Protein AF-A0A250IL85-F1 (afdb_monomer)

InterPro domains:
  IPR014710 RmlC-like jelly roll fold [G3DSA:2.60.120.10] (1-70)

Nearest PDB structures (foldseek):
  2h0v-assembly1_B  TM=9.405E-01  e=6.912E-04  Bacillus subtilis
  8hfb-assembly1_B  TM=9.339E-01  e=1.570E-03  Bacillus subtilis

Organism: NCBI:txid1294270

Foldseek 3Di:
DAQQCVLQDDDDPDPDDDPPDDRDRDPVSQVSNVVRHVDDDDPDDPDPDDDDDDDDQEEDQAQDDDDHDPPGADWDDDDPDIDHDPYDPRNDDPDPPPPPPPPPDDDPDDDDD

Secondary structure (DSSP, 8-state):
--HHHHHH------SS--TT------HHHHHHHHHHSS----SSPPP-PPP------S--SSS----PPTT-SEEEEETTEEEEES--TTTSPP-------------------

Mean predicted aligned error: 11.15 Å

Sequence (113 aa):
MGGLYKALGQSYAGRVQPPDAKPVLEKALLKKAEASADVRFEAKAPGKSTPQRVRSSEVPDQKVPYVLASGEGQRLVAGKELFALLGHQRTSIPRRRRLSASTGCSPSSMSWT

pLDDT: mean 82.28, std 19.1, range [33.5, 97.94]

Radius of gyration: 23.23 Å; Cα contacts (8 Å, |Δi|>4): 86; chains: 1; bounding box: 45×70×46 Å

Solvent-accessible surface area (backbone atoms only — not comparable to full-atom values): 7984 Å² total; per-residue (Å²): 131,71,40,38,63,64,48,69,48,75,95,71,92,68,94,63,85,62,92,84,70,76,87,80,85,50,71,69,39,54,54,53,16,39,76,49,32,102,56,83,90,72,91,70,75,80,76,95,68,80,88,71,86,64,76,42,48,73,66,63,87,45,71,64,95,83,66,66,27,93,94,38,31,52,73,46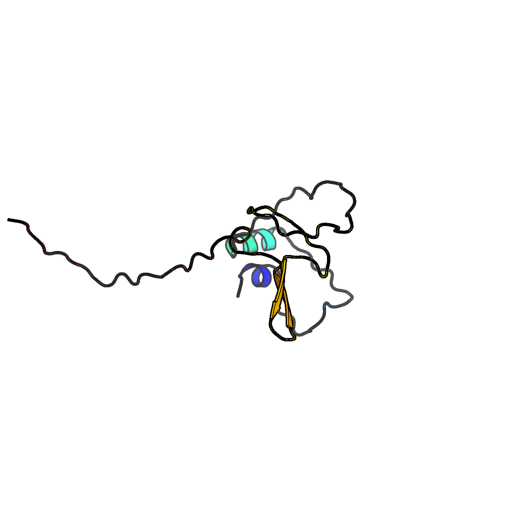,77,59,95,94,44,79,46,64,42,78,68,49,79,57,41,48,80,82,80,78,76,81,75,79,76,80,85,83,77,86,83,94,80,83,86,87,131

Structure (mmCIF, N/CA/C/O backbone):
data_AF-A0A250IL85-F1
#
_entry.id   AF-A0A250IL85-F1
#
loop_
_atom_site.group_PDB
_atom_site.id
_atom_site.type_symbol
_atom_site.label_atom_id
_atom_site.label_alt_id
_atom_site.label_comp_id
_atom_site.label_asym_id
_atom_site.label_entity_id
_atom_site.label_seq_id
_atom_site.pdbx_PDB_ins_code
_atom_site.Cartn_x
_atom_site.Cartn_y
_atom_site.Cartn_z
_atom_site.occupancy
_atom_site.B_iso_or_equiv
_atom_site.auth_seq_id
_atom_site.auth_comp_id
_atom_site.auth_asym_id
_atom_site.auth_atom_id
_atom_site.pdbx_PDB_model_num
ATOM 1 N N . MET A 1 1 ? -8.705 2.522 -15.253 1.00 47.97 1 MET A N 1
ATOM 2 C CA . MET A 1 1 ? -7.721 1.546 -14.726 1.00 47.97 1 MET A CA 1
ATOM 3 C C . MET A 1 1 ? -6.329 2.112 -14.951 1.00 47.97 1 MET A C 1
ATOM 5 O O . MET A 1 1 ? -6.030 2.449 -16.089 1.00 47.97 1 MET A O 1
ATOM 9 N N . GLY A 1 2 ? -5.557 2.324 -13.879 1.00 63.03 2 GLY A N 1
ATOM 10 C CA . GLY A 1 2 ? -4.333 3.139 -13.888 1.00 63.03 2 GLY A CA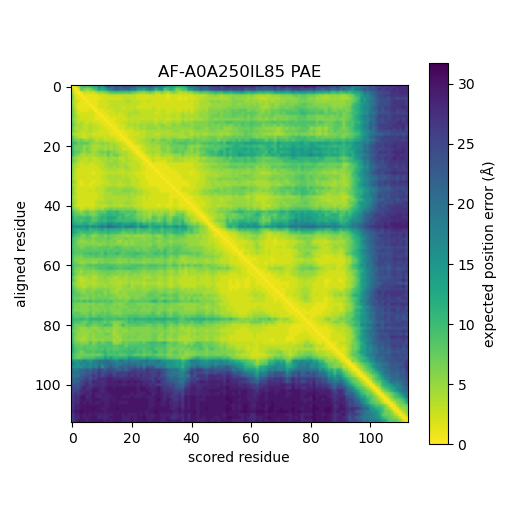 1
ATOM 11 C C . GLY A 1 2 ? -3.251 2.618 -14.838 1.00 63.03 2 GLY A C 1
ATOM 12 O O . GLY A 1 2 ? -2.977 1.419 -14.854 1.00 63.03 2 GLY A O 1
ATOM 13 N N . GLY A 1 3 ? -2.654 3.522 -15.623 1.00 87.94 3 GLY A N 1
ATOM 14 C CA . GLY A 1 3 ? -1.648 3.197 -16.643 1.00 87.94 3 GLY A CA 1
ATOM 15 C C . GLY A 1 3 ? -0.403 2.506 -16.085 1.00 87.94 3 GLY A C 1
ATOM 16 O O . GLY A 1 3 ? 0.138 1.623 -16.741 1.00 87.94 3 GLY A O 1
ATOM 17 N N . LEU A 1 4 ? -0.038 2.811 -14.834 1.00 93.00 4 LEU A N 1
ATOM 18 C CA . LEU A 1 4 ? 1.165 2.314 -14.165 1.00 93.00 4 LEU A CA 1
ATOM 19 C C . LEU A 1 4 ? 1.314 0.786 -14.226 1.00 93.00 4 LEU A C 1
ATOM 21 O O . LEU A 1 4 ? 2.265 0.278 -14.810 1.00 93.00 4 LEU A O 1
ATOM 25 N N . TYR A 1 5 ? 0.367 0.038 -13.654 1.00 91.94 5 TYR A N 1
ATOM 26 C CA . TYR A 1 5 ? 0.494 -1.420 -13.546 1.00 91.94 5 TYR A CA 1
ATOM 27 C C . TYR A 1 5 ? 0.427 -2.124 -14.904 1.00 91.94 5 TYR A C 1
ATOM 29 O O . TYR A 1 5 ? 1.067 -3.153 -15.093 1.00 91.94 5 TYR A O 1
ATOM 37 N N . LYS A 1 6 ? -0.294 -1.545 -15.872 1.00 90.94 6 LYS A N 1
ATOM 38 C CA . LYS A 1 6 ? -0.316 -2.039 -17.256 1.00 90.94 6 LYS A CA 1
ATOM 39 C C . LYS A 1 6 ? 0.990 -1.757 -17.999 1.00 90.94 6 LYS A C 1
ATOM 41 O O . LYS A 1 6 ? 1.341 -2.510 -18.895 1.00 90.94 6 LYS A O 1
ATOM 46 N N . ALA A 1 7 ? 1.672 -0.659 -17.674 1.00 91.88 7 ALA A N 1
ATOM 47 C CA . ALA A 1 7 ? 2.952 -0.305 -18.277 1.00 91.88 7 ALA A CA 1
ATOM 48 C C . ALA A 1 7 ? 4.112 -1.135 -17.706 1.00 91.88 7 ALA A C 1
ATOM 50 O O . ALA A 1 7 ? 5.040 -1.447 -18.447 1.00 91.88 7 ALA A O 1
ATOM 51 N N . LEU A 1 8 ? 4.051 -1.488 -16.416 1.00 91.81 8 LEU A N 1
ATOM 52 C CA . LEU A 1 8 ? 5.085 -2.272 -15.729 1.00 91.81 8 LEU A CA 1
ATOM 53 C C . LEU A 1 8 ? 4.910 -3.789 -15.869 1.00 91.81 8 LEU A C 1
ATOM 55 O O . LEU A 1 8 ? 5.896 -4.517 -15.809 1.00 91.81 8 LEU A O 1
ATOM 59 N N . GLY A 1 9 ? 3.671 -4.268 -15.987 1.00 89.56 9 GLY A N 1
ATOM 60 C CA . GLY A 1 9 ? 3.343 -5.690 -15.935 1.00 89.56 9 GLY A CA 1
ATOM 61 C C . GLY A 1 9 ? 2.858 -6.274 -17.258 1.00 89.56 9 GLY A C 1
ATOM 62 O O . GLY A 1 9 ? 2.542 -5.567 -18.212 1.00 89.56 9 GLY A O 1
ATOM 63 N N . GLN A 1 10 ? 2.746 -7.599 -17.274 1.00 88.44 10 GLN A N 1
ATOM 64 C CA . GLN A 1 10 ? 2.036 -8.358 -18.301 1.00 88.44 10 GLN A CA 1
ATOM 65 C C . GLN A 1 10 ? 0.697 -8.843 -17.736 1.00 88.44 10 GLN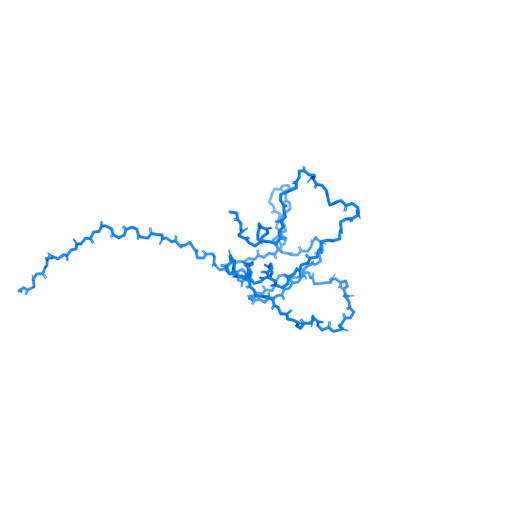 A C 1
ATOM 67 O O . GLN A 1 10 ? 0.537 -8.986 -16.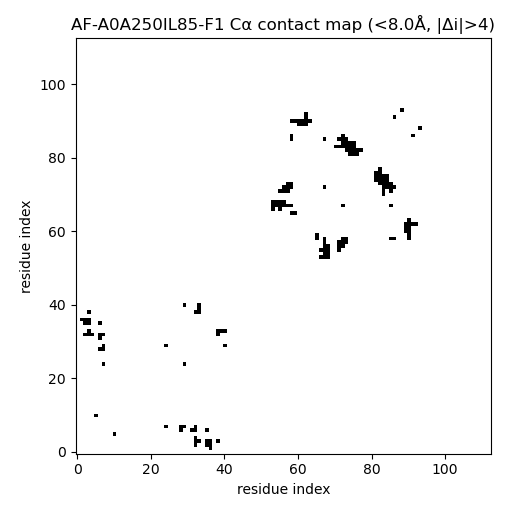522 1.00 88.44 10 GLN A O 1
ATOM 72 N N . SER A 1 11 ? -0.284 -9.088 -18.605 1.00 90.62 11 SER A N 1
ATOM 73 C CA . SER A 1 11 ? -1.541 -9.709 -18.186 1.00 90.62 11 SER A CA 1
ATOM 74 C C . SER A 1 11 ? -1.269 -11.081 -17.577 1.00 90.62 11 SER A C 1
ATOM 76 O O . SER A 1 11 ? -0.567 -11.893 -18.175 1.00 90.62 11 SER A O 1
ATOM 78 N N . TYR A 1 12 ? -1.866 -11.351 -16.423 1.00 92.06 12 TYR A N 1
ATOM 79 C CA . TYR A 1 12 ? -1.696 -12.609 -15.713 1.00 92.06 12 TYR A CA 1
ATOM 80 C C . TYR A 1 12 ? -3.060 -13.155 -15.295 1.00 92.06 12 TYR A C 1
ATOM 82 O O . TYR A 1 12 ? -3.882 -12.423 -14.748 1.00 92.06 12 TYR A O 1
ATOM 90 N N . ALA A 1 13 ? -3.309 -14.432 -15.591 1.00 94.50 13 ALA A N 1
ATOM 91 C CA . ALA A 1 13 ? -4.595 -15.084 -15.335 1.00 94.50 13 ALA A CA 1
ATOM 92 C C . ALA A 1 13 ? -4.703 -15.676 -13.919 1.00 94.50 13 ALA A C 1
ATOM 94 O O . ALA A 1 13 ? -5.801 -15.973 -13.449 1.00 94.50 13 ALA A O 1
ATOM 95 N N . GLY A 1 14 ? -3.571 -15.869 -13.237 1.00 92.12 14 GLY A N 1
ATOM 96 C CA . GLY A 1 14 ? -3.556 -16.395 -11.878 1.00 92.12 14 GLY A CA 1
ATOM 97 C C . GLY A 1 14 ? -4.072 -15.376 -10.862 1.00 92.12 14 GLY A C 1
ATOM 98 O O . GLY A 1 14 ? -3.913 -14.168 -11.019 1.00 92.12 14 GLY A O 1
ATOM 99 N N . ARG A 1 15 ? -4.674 -15.879 -9.779 1.00 93.62 15 ARG A N 1
ATOM 100 C CA . ARG A 1 15 ? -5.159 -15.047 -8.663 1.00 93.62 15 ARG A CA 1
ATOM 101 C C . ARG A 1 15 ? -4.085 -14.719 -7.628 1.00 93.62 15 ARG A C 1
ATOM 103 O O . ARG A 1 15 ? -4.238 -13.762 -6.880 1.00 93.62 15 ARG A O 1
ATOM 110 N N . VAL A 1 16 ? -3.033 -15.530 -7.570 1.00 94.00 16 VAL A N 1
ATOM 111 C CA . VAL A 1 16 ? -1.950 -15.433 -6.586 1.00 94.00 16 VAL A CA 1
ATOM 112 C C . VAL A 1 16 ? -0.617 -15.237 -7.289 1.00 94.00 16 VAL A C 1
ATOM 114 O O . VAL A 1 16 ? -0.435 -15.691 -8.422 1.00 94.00 16 VAL A O 1
ATOM 117 N N . GLN A 1 17 ? 0.311 -14.561 -6.614 1.00 91.69 17 GLN A N 1
ATOM 118 C CA . GLN A 1 17 ? 1.667 -14.387 -7.117 1.00 91.69 17 GLN A CA 1
ATOM 119 C C . GLN A 1 17 ? 2.314 -15.765 -7.356 1.00 91.69 17 GLN A C 1
ATOM 121 O O . GLN A 1 17 ? 2.252 -16.614 -6.464 1.00 91.69 17 GLN A O 1
ATOM 126 N N . PRO A 1 18 ? 2.915 -16.009 -8.536 1.00 92.44 18 PRO A N 1
ATOM 127 C CA . PRO A 1 18 ? 3.602 -17.266 -8.787 1.00 92.44 18 PRO A CA 1
ATOM 128 C C . PRO A 1 18 ? 4.836 -17.399 -7.878 1.00 92.44 18 PRO A C 1
ATOM 130 O O . PRO A 1 18 ? 5.520 -16.396 -7.653 1.00 92.44 18 PRO A O 1
ATOM 133 N N . PRO A 1 19 ? 5.148 -18.611 -7.383 1.00 91.38 19 PRO A N 1
ATOM 134 C CA . PRO A 1 19 ? 6.237 -18.825 -6.427 1.00 91.38 19 PRO A CA 1
ATOM 135 C C . PRO A 1 19 ? 7.611 -18.446 -6.999 1.00 91.38 19 PRO A C 1
ATOM 137 O O . PRO A 1 19 ? 8.435 -17.876 -6.290 1.00 91.38 19 PRO A O 1
ATOM 140 N N . ASP A 1 20 ? 7.825 -18.672 -8.297 1.00 90.50 20 ASP A N 1
ATOM 141 C CA . ASP A 1 20 ? 9.114 -18.451 -8.965 1.00 90.50 20 ASP A CA 1
ATOM 142 C C . ASP A 1 20 ? 9.200 -17.111 -9.713 1.00 90.50 20 ASP A C 1
ATOM 144 O O . ASP A 1 20 ? 10.092 -16.891 -10.537 1.00 90.50 20 ASP A O 1
ATOM 148 N N . ALA A 1 21 ? 8.266 -16.191 -9.458 1.00 86.81 21 ALA A N 1
ATOM 149 C CA . ALA A 1 21 ? 8.224 -14.906 -10.143 1.00 86.81 21 ALA A CA 1
ATOM 150 C C . ALA A 1 21 ? 9.442 -14.038 -9.786 1.00 86.81 21 ALA A C 1
ATOM 152 O O . ALA A 1 21 ? 9.569 -13.557 -8.660 1.00 86.81 21 ALA A O 1
ATOM 153 N N . LYS A 1 22 ? 10.300 -13.764 -10.773 1.00 84.31 22 LYS A N 1
ATOM 154 C CA . LYS A 1 22 ? 11.428 -12.823 -10.660 1.00 84.31 22 LYS A CA 1
ATOM 155 C C . LYS A 1 22 ? 11.293 -11.696 -11.691 1.00 84.31 22 LYS A C 1
ATOM 157 O O . LYS A 1 22 ? 12.052 -11.664 -12.658 1.00 84.31 22 LYS A O 1
ATOM 162 N N . PRO A 1 23 ? 10.297 -10.803 -11.551 1.00 82.38 23 PRO A N 1
ATOM 163 C CA . PRO A 1 23 ? 10.100 -9.725 -12.510 1.00 82.38 23 PRO A CA 1
ATOM 164 C C . PRO A 1 23 ? 11.288 -8.757 -12.475 1.00 82.38 23 PRO A C 1
ATOM 166 O O . PRO A 1 23 ? 11.647 -8.233 -11.421 1.00 82.38 23 PRO A O 1
ATOM 169 N N . VAL A 1 24 ? 11.883 -8.501 -13.639 1.00 85.44 24 VAL A N 1
ATOM 170 C CA . VAL A 1 24 ? 12.935 -7.495 -13.811 1.00 85.44 24 VAL A CA 1
ATOM 171 C C . VAL A 1 24 ? 12.292 -6.208 -14.318 1.00 85.44 24 VAL A C 1
ATOM 173 O O . VAL A 1 24 ? 11.659 -6.194 -15.371 1.00 85.44 24 VAL A O 1
ATOM 176 N N . LEU A 1 25 ? 12.444 -5.117 -13.565 1.00 88.75 25 LEU A N 1
ATOM 177 C CA . LEU A 1 25 ? 11.944 -3.798 -13.954 1.00 88.75 25 LEU A CA 1
ATOM 178 C C . LEU A 1 25 ? 13.046 -3.008 -14.657 1.00 88.75 25 LEU A C 1
ATOM 180 O O . LEU A 1 25 ? 13.842 -2.306 -14.031 1.00 88.75 25 LEU A O 1
ATOM 184 N N . GLU A 1 26 ? 13.097 -3.132 -15.979 1.00 90.88 26 GLU A N 1
ATOM 185 C CA . GLU A 1 26 ? 14.050 -2.389 -16.796 1.00 90.88 26 GLU A CA 1
ATOM 186 C C . GLU A 1 26 ? 13.777 -0.880 -16.776 1.00 90.88 26 GLU A C 1
ATOM 188 O O . GLU A 1 26 ? 12.631 -0.424 -16.750 1.00 90.88 26 GLU A O 1
ATOM 193 N N . LYS A 1 27 ? 14.841 -0.076 -16.891 1.00 91.50 27 LYS A N 1
ATOM 194 C CA . LYS A 1 27 ? 14.745 1.395 -16.914 1.00 91.50 27 LYS A CA 1
ATOM 195 C C . LYS A 1 27 ? 13.797 1.914 -18.002 1.00 91.50 27 LYS A C 1
ATOM 197 O O . LYS A 1 27 ? 13.137 2.930 -17.801 1.00 91.50 27 LYS A O 1
ATOM 202 N N . ALA A 1 28 ? 13.722 1.232 -19.146 1.00 91.69 28 ALA A N 1
ATOM 203 C CA . ALA A 1 28 ? 12.813 1.590 -20.233 1.00 91.69 28 ALA A CA 1
ATOM 204 C C . ALA A 1 28 ? 11.335 1.443 -19.826 1.00 91.69 28 ALA A C 1
ATOM 206 O O . ALA A 1 28 ? 10.526 2.324 -20.125 1.00 91.69 28 ALA A O 1
ATOM 207 N N . LEU A 1 29 ? 10.991 0.381 -19.088 1.00 91.88 29 LEU A N 1
ATOM 208 C CA . LEU A 1 29 ? 9.642 0.169 -18.557 1.00 91.88 29 LEU A CA 1
ATOM 209 C C . LEU A 1 29 ? 9.287 1.215 -17.500 1.00 91.88 29 LEU A C 1
ATOM 211 O O . LEU A 1 29 ? 8.183 1.755 -17.532 1.00 91.88 29 LEU A O 1
ATOM 215 N N . LEU A 1 30 ? 10.234 1.556 -16.620 1.00 93.44 30 LEU A N 1
ATOM 216 C CA . LEU A 1 30 ? 10.047 2.617 -15.626 1.00 93.44 30 LEU A CA 1
ATOM 217 C C . LEU A 1 30 ? 9.744 3.966 -16.301 1.00 93.44 30 LEU A C 1
ATOM 219 O O . LEU A 1 30 ? 8.754 4.606 -15.958 1.00 93.44 30 LEU A O 1
ATOM 223 N N . LYS A 1 31 ? 10.503 4.352 -17.338 1.00 93.06 31 LYS A N 1
ATOM 224 C CA . LYS A 1 31 ? 10.236 5.580 -18.117 1.00 93.06 31 LYS A CA 1
ATOM 225 C C . LYS A 1 31 ? 8.867 5.566 -18.800 1.00 93.06 31 LYS A C 1
ATOM 227 O O . LYS A 1 31 ? 8.149 6.562 -18.786 1.00 93.06 31 LYS A O 1
ATOM 232 N N . LYS A 1 32 ? 8.485 4.433 -19.399 1.00 91.75 32 LYS A N 1
ATOM 233 C CA . LYS A 1 32 ? 7.158 4.268 -20.012 1.00 91.75 32 LYS A CA 1
ATOM 234 C C . LYS A 1 32 ? 6.044 4.417 -18.972 1.00 91.75 32 LYS A C 1
ATOM 236 O O . LYS A 1 32 ? 5.008 5.014 -19.260 1.00 91.75 32 LYS A O 1
ATOM 241 N N . ALA A 1 33 ? 6.258 3.889 -17.771 1.00 93.56 33 ALA A N 1
ATOM 242 C CA . ALA A 1 33 ? 5.316 3.989 -16.672 1.00 93.56 33 ALA A CA 1
ATOM 243 C C . ALA A 1 33 ? 5.136 5.433 -16.178 1.00 93.56 33 ALA A C 1
ATOM 245 O O . ALA A 1 33 ? 3.987 5.854 -16.034 1.00 93.56 33 ALA A O 1
ATOM 246 N N . GLU A 1 34 ? 6.221 6.200 -16.018 1.00 94.75 34 GLU A N 1
ATOM 247 C CA . GLU A 1 34 ? 6.172 7.639 -15.684 1.00 94.75 34 GLU A CA 1
ATOM 248 C C . GLU A 1 34 ? 5.396 8.453 -16.724 1.00 94.75 34 GLU A C 1
ATOM 250 O O . GLU A 1 34 ? 4.626 9.339 -16.374 1.00 94.75 34 GLU A O 1
ATOM 255 N N . ALA A 1 35 ? 5.525 8.124 -18.013 1.00 92.50 35 ALA A N 1
ATOM 256 C CA . ALA A 1 35 ? 4.750 8.790 -19.063 1.00 92.50 35 ALA A CA 1
ATOM 257 C C . ALA A 1 35 ? 3.243 8.456 -19.010 1.00 92.50 35 ALA A C 1
ATOM 259 O O . ALA A 1 35 ? 2.419 9.188 -19.555 1.00 92.50 35 ALA A O 1
ATOM 260 N N . SER A 1 36 ? 2.873 7.338 -18.378 1.00 92.38 36 SER A N 1
ATOM 261 C CA . SER A 1 36 ? 1.501 6.810 -18.362 1.00 92.38 36 SER A CA 1
ATOM 262 C C . SER A 1 36 ? 0.725 7.087 -17.068 1.00 92.38 36 SER A C 1
ATOM 264 O O . SER A 1 36 ? -0.481 6.820 -17.005 1.00 92.38 36 SER A O 1
ATOM 266 N N . ALA A 1 37 ? 1.400 7.561 -16.019 1.00 93.00 37 ALA A N 1
ATOM 267 C CA . ALA A 1 37 ? 0.830 7.742 -14.690 1.00 93.00 37 ALA A CA 1
ATOM 268 C C . ALA A 1 37 ? 1.548 8.853 -13.916 1.00 93.00 37 ALA A C 1
ATOM 270 O O . ALA A 1 37 ? 2.710 9.141 -14.163 1.00 93.00 37 ALA A O 1
ATOM 271 N N . ASP A 1 38 ? 0.865 9.436 -12.932 1.00 93.19 38 ASP A N 1
ATOM 272 C CA . ASP A 1 38 ? 1.447 10.430 -12.024 1.00 93.19 38 ASP A CA 1
ATOM 273 C C . ASP A 1 38 ? 2.340 9.740 -10.976 1.00 93.19 38 ASP A C 1
ATOM 275 O O . ASP A 1 38 ? 1.940 9.499 -9.836 1.00 93.19 38 ASP A O 1
ATOM 279 N N . VAL A 1 39 ? 3.521 9.307 -11.416 1.00 93.00 39 VAL A N 1
ATOM 280 C CA . VAL A 1 39 ? 4.542 8.627 -10.614 1.00 93.00 39 VAL A CA 1
ATOM 281 C C . VAL A 1 39 ? 5.923 9.123 -11.028 1.00 93.00 39 VAL A C 1
ATOM 283 O O . VAL A 1 39 ? 6.138 9.512 -12.174 1.00 93.00 39 VAL A O 1
ATOM 286 N N . ARG A 1 40 ? 6.868 9.092 -10.090 1.00 93.00 40 ARG A N 1
ATOM 287 C CA . ARG A 1 40 ? 8.291 9.324 -10.343 1.00 93.00 40 ARG A CA 1
ATOM 288 C C . ARG A 1 40 ? 9.094 8.232 -9.657 1.00 93.00 40 ARG A C 1
ATOM 290 O O . ARG A 1 40 ? 8.816 7.917 -8.498 1.00 93.00 40 ARG A O 1
ATOM 297 N N . PHE A 1 41 ? 10.071 7.666 -10.351 1.00 92.12 41 PHE A N 1
ATOM 298 C CA . PHE A 1 41 ? 10.977 6.681 -9.773 1.00 92.12 41 PHE A CA 1
ATOM 299 C C . PHE A 1 41 ? 12.264 7.360 -9.316 1.00 92.12 41 PHE A C 1
ATOM 301 O O . PHE A 1 41 ? 13.009 7.935 -10.107 1.00 92.12 41 PHE A O 1
ATOM 308 N N . GLU A 1 42 ? 12.549 7.266 -8.022 1.00 91.00 42 GLU A N 1
ATOM 309 C CA . GLU A 1 42 ? 13.797 7.762 -7.455 1.00 91.00 42 GLU A CA 1
ATOM 310 C C . GLU A 1 42 ? 14.843 6.645 -7.413 1.00 91.00 42 GLU A C 1
ATOM 312 O O . GLU A 1 42 ? 14.574 5.531 -6.970 1.00 91.00 42 GLU A O 1
ATOM 317 N N . ALA A 1 43 ? 16.070 6.947 -7.847 1.00 86.25 43 ALA A N 1
ATOM 318 C CA . ALA A 1 43 ? 17.197 6.017 -7.724 1.00 86.25 43 ALA A CA 1
ATOM 319 C C . ALA A 1 43 ? 17.714 5.907 -6.277 1.00 86.25 43 ALA A C 1
ATOM 321 O O . ALA A 1 43 ? 18.455 4.985 -5.938 1.00 86.25 43 ALA A O 1
ATOM 322 N N . LYS A 1 44 ? 17.349 6.871 -5.424 1.00 88.81 44 LYS A N 1
ATOM 323 C CA . LYS A 1 44 ? 17.746 6.912 -4.023 1.00 88.81 44 LYS A CA 1
ATOM 324 C C . LYS A 1 44 ? 16.902 5.915 -3.235 1.00 88.81 44 LYS A C 1
ATOM 326 O O . LYS A 1 44 ? 15.687 6.055 -3.142 1.00 88.81 44 LYS A O 1
ATOM 331 N N . ALA A 1 45 ? 17.558 4.932 -2.628 1.00 81.88 45 ALA A N 1
ATOM 332 C CA . ALA A 1 45 ? 16.893 4.037 -1.694 1.00 81.88 45 ALA A CA 1
ATOM 333 C C . ALA A 1 45 ? 16.354 4.821 -0.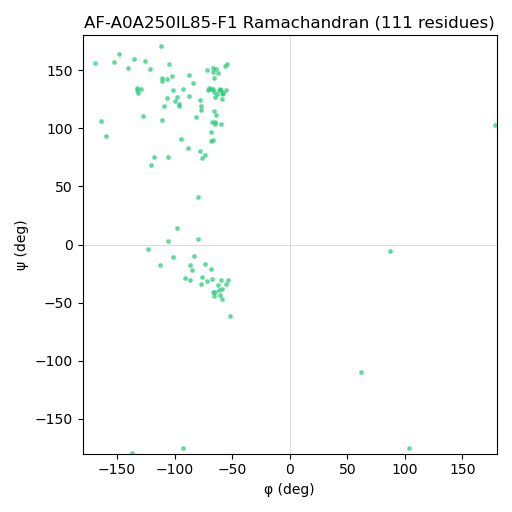477 1.00 81.88 45 ALA A C 1
ATOM 335 O O . ALA A 1 45 ? 16.982 5.802 -0.054 1.00 81.88 45 ALA A O 1
ATOM 336 N N . PRO A 1 46 ? 15.229 4.389 0.122 1.00 81.56 46 PRO A N 1
ATOM 337 C CA . PRO A 1 46 ? 14.797 4.922 1.409 1.00 81.56 46 PRO A CA 1
ATOM 338 C C . PRO A 1 46 ? 15.907 4.748 2.462 1.00 81.56 46 PRO A C 1
ATOM 340 O O . PRO A 1 46 ? 16.769 3.875 2.345 1.00 81.56 46 PRO A O 1
ATOM 343 N N . GLY A 1 47 ? 15.919 5.620 3.475 1.00 82.06 47 GLY A N 1
ATOM 344 C CA . GLY A 1 47 ? 16.961 5.643 4.508 1.00 82.06 47 GLY A CA 1
ATOM 345 C C . GLY A 1 47 ? 17.156 4.295 5.222 1.00 82.06 47 GLY A C 1
ATOM 346 O O . GLY A 1 47 ? 16.247 3.473 5.295 1.00 82.06 47 GLY A O 1
ATOM 347 N N . LYS A 1 48 ? 18.353 4.074 5.781 1.00 80.62 48 LYS A N 1
ATOM 348 C CA . LYS A 1 48 ? 18.777 2.804 6.409 1.00 80.62 48 LYS A CA 1
ATOM 349 C C . LYS A 1 48 ? 18.245 2.601 7.840 1.00 80.62 48 LYS A C 1
ATOM 351 O O . LYS A 1 48 ? 18.992 2.167 8.712 1.00 80.62 48 LYS A O 1
ATOM 356 N N . SER A 1 49 ? 16.993 2.945 8.126 1.00 86.00 49 SER A N 1
ATOM 357 C CA . SER A 1 49 ? 16.414 2.653 9.443 1.00 86.00 49 SER A CA 1
ATOM 358 C C . SER A 1 49 ? 15.869 1.229 9.484 1.00 86.00 49 SER A C 1
ATOM 360 O O . SER A 1 49 ? 15.206 0.793 8.543 1.00 86.00 49 SER A O 1
ATOM 362 N N . THR A 1 50 ? 16.081 0.525 10.593 1.00 90.62 50 THR A N 1
ATOM 363 C CA . THR A 1 50 ? 15.431 -0.765 10.839 1.00 90.62 50 THR A CA 1
ATOM 364 C C . THR A 1 50 ? 13.907 -0.589 10.816 1.00 90.62 50 THR A C 1
ATOM 366 O O . THR A 1 50 ? 13.409 0.299 11.514 1.00 90.62 50 THR A O 1
ATOM 369 N N . PRO A 1 51 ? 13.150 -1.401 10.050 1.00 90.75 51 PRO A N 1
ATOM 370 C CA . PRO A 1 51 ? 11.692 -1.357 10.074 1.00 90.75 51 PRO A CA 1
ATOM 371 C C . PRO A 1 51 ? 11.161 -1.544 11.496 1.00 90.75 51 PRO A C 1
ATOM 373 O O . PRO A 1 51 ? 11.586 -2.451 12.212 1.00 90.75 51 PRO A O 1
ATOM 376 N N . GLN A 1 52 ? 10.227 -0.690 11.910 1.00 91.81 52 GLN A N 1
ATOM 377 C CA . GLN A 1 52 ? 9.635 -0.745 13.244 1.00 91.81 52 GLN A CA 1
ATOM 378 C C . GLN A 1 52 ? 8.179 -1.189 13.176 1.00 91.81 52 GLN A C 1
ATOM 380 O O . GLN A 1 52 ? 7.430 -0.800 12.278 1.00 91.81 52 GLN A O 1
ATOM 385 N N . ARG A 1 53 ? 7.759 -1.982 14.168 1.00 94.19 53 ARG A N 1
ATOM 386 C CA . ARG A 1 53 ? 6.343 -2.295 14.360 1.00 94.19 53 ARG A CA 1
ATOM 387 C C . ARG A 1 53 ? 5.592 -1.007 14.683 1.00 94.19 53 ARG A C 1
ATOM 389 O O . ARG A 1 53 ? 5.965 -0.279 15.600 1.00 94.19 53 ARG A O 1
ATOM 396 N N . VAL A 1 54 ? 4.509 -0.772 13.957 1.00 94.50 54 VAL A N 1
ATOM 397 C CA . VAL A 1 54 ? 3.655 0.400 14.135 1.00 94.50 54 VAL A CA 1
ATOM 398 C C . VAL A 1 54 ? 2.974 0.346 15.502 1.00 94.50 54 VAL A C 1
ATOM 400 O O . VAL A 1 54 ? 2.414 -0.683 15.880 1.00 94.50 54 VAL A O 1
ATOM 403 N N . ARG A 1 55 ? 3.036 1.461 16.235 1.00 93.44 55 ARG A N 1
ATOM 404 C CA . ARG A 1 55 ? 2.386 1.650 17.545 1.00 93.44 55 ARG A CA 1
ATOM 405 C C . ARG A 1 55 ? 1.434 2.846 17.589 1.00 93.44 55 ARG A C 1
ATOM 407 O O . ARG A 1 55 ? 0.820 3.082 18.616 1.00 93.44 55 ARG A O 1
ATOM 414 N N . SER A 1 56 ? 1.347 3.619 16.507 1.00 91.81 56 SER A N 1
ATOM 415 C CA . SER A 1 56 ? 0.455 4.775 16.439 1.00 91.81 56 SER A CA 1
ATOM 416 C C . SER A 1 56 ? -1.003 4.316 16.437 1.00 91.81 56 SER A C 1
ATOM 418 O O . SER A 1 56 ? -1.361 3.387 15.706 1.00 91.81 56 SER A O 1
ATOM 420 N N . SER A 1 57 ? -1.816 4.969 17.265 1.00 93.44 57 SER A N 1
ATOM 421 C CA . SER A 1 57 ? -3.235 4.669 17.464 1.00 93.44 57 SER A CA 1
ATOM 422 C C . SER A 1 57 ? -4.177 5.766 16.962 1.00 93.44 57 SER A C 1
ATOM 424 O O . SER A 1 57 ? -5.366 5.524 16.759 1.00 93.44 57 SER A O 1
ATOM 426 N N . GLU A 1 58 ? -3.660 6.973 16.745 1.00 92.88 58 GLU A N 1
ATOM 427 C CA . GLU A 1 58 ? -4.465 8.164 16.485 1.00 92.88 58 GLU A CA 1
ATOM 428 C C . GLU A 1 58 ? -4.306 8.659 15.053 1.00 92.88 58 GLU A C 1
ATOM 430 O O . GLU A 1 58 ? -3.209 8.674 14.488 1.00 92.88 58 GLU A O 1
ATOM 435 N N . VAL A 1 59 ? -5.423 9.097 14.472 1.00 93.06 59 VAL A N 1
ATOM 436 C CA . VAL A 1 59 ? -5.422 9.776 13.178 1.00 93.06 59 VAL A CA 1
ATOM 437 C C . VAL A 1 59 ? -4.980 11.227 13.404 1.00 93.06 59 VAL A C 1
ATOM 439 O O . VAL A 1 59 ? -5.608 11.915 14.206 1.00 93.06 59 VAL A O 1
ATOM 442 N N . PRO A 1 60 ? -3.933 11.718 12.719 1.00 92.44 60 PRO A N 1
ATOM 443 C CA . PRO A 1 60 ? -3.501 13.105 12.862 1.00 92.44 60 PRO A CA 1
ATOM 444 C C . PRO A 1 60 ? -4.565 14.103 12.389 1.00 92.44 60 PRO A C 1
ATOM 446 O O . PRO A 1 60 ? -5.271 13.855 11.418 1.00 92.44 60 PRO A O 1
ATOM 449 N N . ASP A 1 61 ? -4.592 15.303 12.966 1.00 90.25 61 ASP A N 1
ATOM 450 C CA . ASP A 1 61 ? -5.495 16.386 12.532 1.00 90.25 61 ASP A CA 1
ATOM 451 C C . ASP A 1 61 ? -5.024 17.149 11.281 1.00 90.25 61 ASP A C 1
ATOM 453 O O . ASP A 1 61 ? -5.645 18.122 10.847 1.00 90.25 61 ASP A O 1
ATOM 457 N N . GLN A 1 62 ? -3.925 16.702 10.678 1.00 90.31 62 GLN A N 1
ATOM 458 C CA . GLN A 1 62 ? -3.264 17.358 9.558 1.00 90.31 62 GLN A CA 1
ATOM 459 C C . GLN A 1 62 ? -2.882 16.363 8.464 1.00 90.31 62 GLN A C 1
ATOM 461 O O . GLN A 1 62 ? -2.729 15.161 8.688 1.00 90.31 62 GLN A O 1
ATOM 466 N N . LYS A 1 63 ? -2.678 16.884 7.255 1.00 91.62 63 LYS A N 1
ATOM 467 C CA . LYS A 1 63 ? -2.291 16.102 6.082 1.00 91.62 63 LYS A CA 1
ATOM 468 C C . LYS A 1 63 ? -0.802 15.754 6.123 1.00 91.62 63 LYS A C 1
ATOM 470 O O . LYS A 1 63 ? 0.021 16.396 5.471 1.00 91.62 63 LYS A O 1
ATOM 475 N N . VAL A 1 64 ? -0.475 14.719 6.886 1.00 92.88 64 VAL A N 1
ATOM 476 C CA . VAL A 1 64 ? 0.875 14.153 6.996 1.00 92.88 64 VAL A CA 1
ATOM 477 C C . VAL A 1 64 ? 0.864 12.655 6.696 1.00 92.88 64 VAL A C 1
ATOM 479 O O . VAL A 1 64 ? -0.185 12.026 6.808 1.00 92.88 64 VAL A O 1
ATOM 482 N N . PRO A 1 65 ? 2.000 12.057 6.303 1.00 92.12 65 PRO A N 1
ATOM 483 C CA . PRO A 1 65 ? 2.128 10.607 6.221 1.00 92.12 65 PRO A CA 1
ATOM 484 C C . PRO A 1 65 ? 2.058 9.985 7.621 1.00 92.12 65 PRO A C 1
ATOM 486 O O . PRO A 1 65 ? 2.736 10.445 8.537 1.00 92.12 65 PRO A O 1
ATOM 489 N N . TYR A 1 66 ? 1.274 8.923 7.783 1.00 93.88 66 TYR A N 1
ATOM 490 C CA . TYR A 1 66 ? 1.196 8.145 9.020 1.00 93.88 66 TYR A CA 1
ATOM 491 C C . TYR A 1 66 ? 0.893 6.676 8.712 1.00 93.88 66 TYR A C 1
ATOM 493 O O . TYR A 1 66 ? 0.460 6.332 7.611 1.00 93.88 66 TYR A O 1
ATOM 501 N N . VAL A 1 67 ? 1.123 5.809 9.697 1.00 95.06 67 VAL A N 1
ATOM 502 C CA . VAL A 1 67 ? 0.733 4.395 9.665 1.00 95.06 67 VAL A CA 1
ATOM 503 C C . VAL A 1 67 ? 0.058 4.083 10.992 1.00 95.06 67 VAL A C 1
ATOM 505 O O . VAL A 1 67 ? 0.594 4.453 12.032 1.00 95.06 67 VAL A O 1
ATOM 508 N N . LEU A 1 68 ? -1.091 3.411 10.962 1.00 95.44 68 LEU A N 1
ATOM 509 C CA . LEU A 1 68 ? -1.843 3.023 12.158 1.00 95.44 68 LEU A CA 1
ATOM 510 C C . LEU A 1 68 ? -1.637 1.545 12.472 1.00 95.44 68 LEU A C 1
ATOM 512 O O . LEU A 1 68 ? -1.513 0.717 11.565 1.00 95.44 68 LEU A O 1
ATOM 516 N N . ALA A 1 69 ? -1.612 1.210 13.759 1.00 96.00 69 ALA A N 1
ATOM 517 C CA . ALA A 1 69 ? -1.686 -0.177 14.182 1.00 96.00 69 ALA A CA 1
ATOM 518 C C . ALA A 1 69 ? -3.067 -0.770 13.838 1.00 96.00 69 ALA A C 1
ATOM 520 O O . ALA A 1 69 ? -4.074 -0.068 13.749 1.00 96.00 69 ALA A O 1
ATOM 521 N N . SER A 1 70 ? -3.116 -2.085 13.621 1.00 93.81 70 SER A N 1
ATOM 522 C CA . SER A 1 70 ? -4.369 -2.775 13.304 1.00 93.81 70 SER A CA 1
ATOM 523 C C . SER A 1 70 ? -5.374 -2.634 14.447 1.00 93.81 70 SER A C 1
ATOM 525 O O . SER A 1 70 ? -5.032 -2.897 15.596 1.00 93.81 70 SER A O 1
ATOM 527 N N . GLY A 1 71 ? -6.618 -2.283 14.116 1.00 92.31 71 GLY A N 1
ATOM 528 C CA . GLY 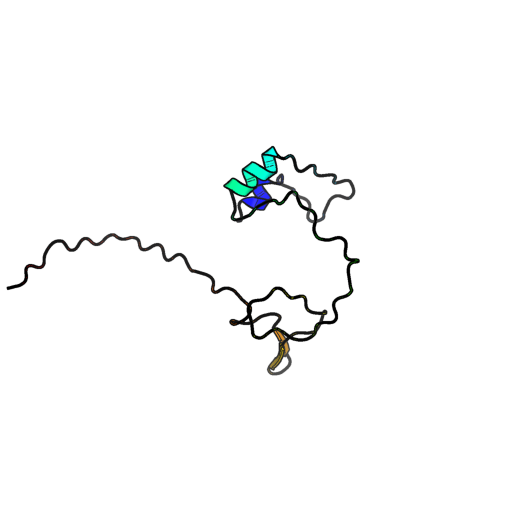A 1 71 ? -7.696 -2.062 15.087 1.00 92.31 71 GLY A CA 1
ATOM 529 C C . GLY A 1 71 ? -7.766 -0.640 15.656 1.00 92.31 71 GLY A C 1
ATOM 530 O O . GLY A 1 71 ? -8.717 -0.329 16.369 1.00 92.31 71 GLY A O 1
ATOM 531 N N . GLU A 1 72 ? -6.804 0.220 15.319 1.00 94.81 72 GLU A N 1
ATOM 532 C CA . GLU A 1 72 ? -6.779 1.619 15.743 1.00 94.81 72 GLU A CA 1
ATOM 533 C C . GLU A 1 72 ? -7.432 2.569 14.723 1.00 94.81 72 GLU A C 1
ATOM 535 O O . GLU A 1 72 ? -8.007 2.144 13.717 1.00 94.81 72 GLU A O 1
ATOM 540 N N . GLY A 1 73 ? -7.356 3.873 14.995 1.00 94.19 73 GLY A N 1
ATOM 541 C CA . GLY A 1 73 ? -8.072 4.922 14.277 1.00 94.19 73 GLY A CA 1
ATOM 542 C C . GLY A 1 73 ? -9.266 5.443 15.073 1.00 94.19 73 GLY A C 1
ATOM 543 O O . GLY A 1 73 ? -9.495 5.067 16.226 1.00 94.19 73 GLY A O 1
ATOM 544 N N . GLN A 1 74 ? -10.049 6.331 14.462 1.00 94.44 74 GLN A N 1
ATOM 545 C CA . GLN A 1 74 ? -11.221 6.890 15.129 1.00 94.44 74 GLN A CA 1
ATOM 546 C C . GLN A 1 74 ? -12.357 5.860 15.124 1.00 94.44 74 GLN A C 1
ATOM 548 O O . GLN A 1 74 ? -12.856 5.466 14.069 1.00 94.44 74 GLN A O 1
ATOM 553 N N . ARG A 1 75 ? -12.749 5.417 16.320 1.00 94.88 75 ARG A N 1
ATOM 554 C CA . ARG A 1 75 ? -13.728 4.348 16.531 1.00 94.88 75 ARG A CA 1
ATOM 555 C C . ARG A 1 75 ? -15.112 4.922 16.807 1.00 94.88 75 ARG A C 1
ATOM 557 O O . ARG A 1 75 ? -15.275 5.752 17.697 1.00 94.88 75 ARG A O 1
ATOM 564 N N . LEU A 1 76 ? -16.101 4.468 16.046 1.00 95.75 76 LEU A N 1
ATOM 565 C CA . LEU A 1 76 ? -17.496 4.887 16.161 1.00 95.75 76 LEU A CA 1
ATOM 566 C C . LEU A 1 76 ? -18.379 3.647 16.254 1.00 95.75 76 LEU A C 1
ATOM 568 O O . LEU A 1 76 ? -18.213 2.713 15.473 1.00 95.75 76 LEU A O 1
ATOM 572 N N . VAL A 1 77 ? -19.324 3.646 17.189 1.00 97.44 77 VAL A N 1
ATOM 573 C CA . VAL A 1 77 ? -20.321 2.579 17.314 1.00 97.44 77 VAL A CA 1
ATOM 574 C C . VAL A 1 77 ? -21.659 3.109 16.823 1.00 97.44 77 VAL A C 1
ATOM 576 O O . VAL A 1 77 ? -22.126 4.140 17.306 1.00 97.44 77 VAL A O 1
ATOM 579 N N . ALA A 1 78 ? -22.280 2.403 15.879 1.00 96.69 78 ALA A N 1
ATOM 580 C CA . ALA A 1 78 ? -23.642 2.688 15.440 1.00 96.69 78 ALA A CA 1
ATOM 581 C C . ALA A 1 78 ? -24.475 1.406 15.528 1.00 96.69 78 ALA A C 1
ATOM 583 O O . ALA A 1 78 ? -24.256 0.441 14.796 1.00 96.69 78 ALA A O 1
ATOM 584 N N . GLY A 1 79 ? -25.421 1.375 16.468 1.00 96.88 79 GLY A N 1
ATOM 585 C CA . GLY A 1 79 ? -26.205 0.175 16.750 1.00 96.88 79 GLY A CA 1
ATOM 586 C C . GLY A 1 79 ? -25.318 -0.981 17.221 1.00 96.88 79 GLY A C 1
ATOM 587 O O . GLY A 1 79 ? -24.804 -0.950 18.334 1.00 96.88 79 GLY A O 1
ATOM 58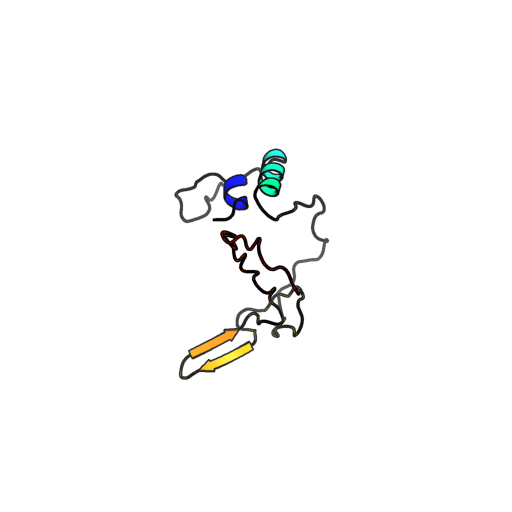8 N N . LYS A 1 80 ? -25.162 -2.005 16.373 1.00 96.75 80 LYS A N 1
ATOM 589 C CA . LYS A 1 80 ? -24.357 -3.214 16.645 1.00 96.75 80 LYS A CA 1
ATOM 590 C C . LYS A 1 80 ? -23.026 -3.238 15.887 1.00 96.75 80 LYS A C 1
ATOM 592 O O . LYS A 1 80 ? -22.303 -4.227 15.965 1.00 96.75 80 LYS A O 1
ATOM 597 N N . GLU A 1 81 ? -22.721 -2.183 15.140 1.00 97.94 81 GLU A N 1
ATOM 598 C CA . GLU A 1 81 ? -21.549 -2.120 14.272 1.00 97.94 81 GLU A CA 1
ATOM 599 C C . GLU A 1 81 ? -20.473 -1.205 14.856 1.00 97.94 81 GLU A C 1
ATOM 601 O O . GLU A 1 81 ? -20.770 -0.154 15.430 1.00 97.94 81 GLU A O 1
ATOM 606 N N . LEU A 1 82 ? -19.214 -1.614 14.680 1.00 96.56 82 LEU A N 1
ATOM 607 C CA . LEU A 1 82 ? -18.028 -0.836 15.017 1.00 96.56 82 LEU A CA 1
ATOM 608 C C . LEU A 1 82 ? -17.339 -0.389 13.725 1.00 96.56 82 LEU A C 1
ATOM 610 O O . LEU A 1 82 ? -16.861 -1.214 12.947 1.00 96.56 82 LEU A O 1
ATOM 614 N N . PHE A 1 83 ? -17.234 0.921 13.537 1.00 95.69 83 PHE A N 1
ATOM 615 C CA . PHE A 1 83 ? -16.511 1.543 12.437 1.00 95.69 83 PHE A CA 1
ATOM 616 C C . PHE A 1 83 ? -15.155 2.040 12.925 1.00 95.69 83 PHE A C 1
ATOM 618 O O . PHE A 1 83 ? -15.073 2.730 13.941 1.00 95.69 83 PHE A O 1
ATOM 625 N N . ALA A 1 84 ? -14.100 1.736 12.171 1.00 94.75 84 ALA A N 1
ATOM 626 C CA . ALA A 1 84 ? -12.773 2.309 12.363 1.00 94.75 84 ALA A CA 1
ATOM 627 C C . ALA A 1 84 ? -12.450 3.233 11.182 1.00 94.75 84 ALA A C 1
ATOM 629 O O . ALA A 1 84 ? -12.200 2.780 10.062 1.00 94.75 84 ALA A O 1
ATOM 630 N N . LEU A 1 85 ? -12.473 4.543 11.421 1.00 93.50 85 LEU A N 1
ATOM 631 C CA . LEU A 1 85 ? -12.053 5.539 10.442 1.00 93.50 85 LEU A CA 1
ATOM 632 C C . LEU A 1 85 ? -10.527 5.656 10.476 1.00 93.50 85 LEU A C 1
ATOM 634 O O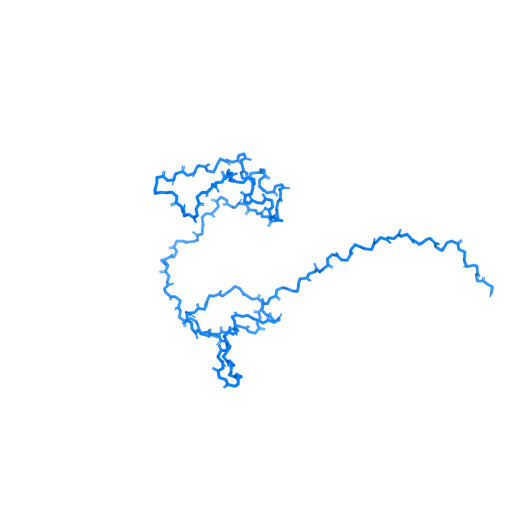 . LEU A 1 85 ? -9.943 6.181 11.423 1.00 93.50 85 LEU A O 1
ATOM 638 N N . LEU A 1 86 ? -9.884 5.178 9.410 1.00 94.00 86 LEU A N 1
ATOM 639 C CA . LEU A 1 86 ? -8.425 5.222 9.250 1.00 94.00 86 LEU A CA 1
ATOM 640 C C . LEU A 1 86 ? -7.921 6.570 8.709 1.00 94.00 86 LEU A C 1
ATOM 642 O O . LEU A 1 86 ? -6.719 6.817 8.681 1.00 94.00 86 LEU A O 1
ATOM 646 N N . GLY A 1 87 ? -8.828 7.438 8.259 1.00 92.50 87 GLY A N 1
ATOM 647 C CA . GLY A 1 87 ? -8.547 8.779 7.757 1.00 92.50 87 GLY A CA 1
ATOM 648 C C . GLY A 1 87 ? -9.836 9.583 7.589 1.00 92.50 87 GLY A C 1
ATOM 649 O O . GLY A 1 87 ? -10.914 9.012 7.425 1.00 92.50 87 GLY A O 1
ATOM 650 N N . HIS A 1 88 ? -9.726 10.908 7.627 1.00 89.12 88 HIS A N 1
ATOM 651 C CA . HIS A 1 88 ? -10.850 11.834 7.471 1.00 89.12 88 HIS A CA 1
ATOM 652 C C . HIS A 1 88 ? -10.466 13.005 6.560 1.00 89.12 88 HIS A C 1
ATOM 654 O O . HIS A 1 88 ? -9.353 13.089 6.043 1.00 89.12 88 HIS A O 1
ATOM 660 N N . GLN A 1 89 ? -11.399 13.934 6.343 1.00 86.94 89 GLN A N 1
ATOM 661 C CA . GLN A 1 89 ? -11.238 15.043 5.396 1.00 86.94 89 GLN A CA 1
ATOM 662 C C . GLN A 1 89 ? -9.969 15.882 5.626 1.00 86.94 89 GLN A C 1
ATOM 664 O O . GLN A 1 89 ? -9.410 16.391 4.661 1.00 86.94 89 GLN A O 1
ATOM 669 N N . ARG A 1 90 ? -9.492 15.996 6.875 1.00 86.44 90 ARG A N 1
ATOM 670 C CA . ARG A 1 90 ? -8.272 16.751 7.211 1.00 86.44 90 ARG A CA 1
ATOM 671 C C . ARG A 1 90 ? -6.986 16.000 6.848 1.00 86.44 90 ARG A C 1
ATOM 673 O O . ARG A 1 90 ? -5.985 16.644 6.549 1.00 86.44 90 ARG A O 1
ATOM 680 N N . THR A 1 91 ? -7.009 14.663 6.831 1.00 88.69 91 THR A N 1
ATOM 681 C CA . THR A 1 91 ? -5.845 13.846 6.445 1.00 88.69 91 THR A CA 1
ATOM 682 C C . THR A 1 91 ? -5.806 13.527 4.955 1.00 88.69 91 THR A C 1
ATOM 684 O O . THR A 1 91 ? -4.729 13.370 4.381 1.00 88.69 91 THR A O 1
ATOM 687 N N . SER A 1 92 ? -6.965 13.451 4.298 1.00 82.25 92 SER A N 1
ATOM 688 C CA . SER A 1 92 ? -7.063 13.117 2.875 1.00 82.25 92 SER A CA 1
ATOM 689 C C . SER A 1 92 ? -6.955 14.345 1.964 1.00 82.25 92 SER A C 1
ATOM 691 O O . SER A 1 92 ? -7.460 15.420 2.274 1.00 82.25 92 SER A O 1
ATOM 693 N N . ILE A 1 93 ? -6.350 14.187 0.783 1.00 70.88 93 ILE A N 1
ATOM 694 C CA . ILE A 1 93 ? -6.427 15.214 -0.268 1.00 70.88 93 ILE A CA 1
ATOM 695 C C . ILE A 1 93 ? -7.853 15.225 -0.836 1.00 70.88 93 ILE A C 1
ATOM 697 O O . ILE A 1 93 ? -8.345 14.152 -1.198 1.00 70.88 93 ILE A O 1
ATOM 701 N N . PRO A 1 94 ? -8.509 16.390 -1.004 1.00 63.28 94 PRO A N 1
ATOM 702 C CA . PRO A 1 94 ? -9.779 16.448 -1.713 1.00 63.28 94 PRO A CA 1
ATOM 703 C C . PRO A 1 94 ? -9.602 15.920 -3.140 1.00 63.28 94 PRO A C 1
ATOM 705 O O . PRO A 1 94 ? -8.753 16.386 -3.905 1.00 63.28 94 PRO A O 1
ATOM 708 N N . ARG A 1 95 ? -10.416 14.931 -3.522 1.00 56.25 95 ARG A N 1
ATOM 709 C CA . ARG A 1 95 ? -10.444 14.433 -4.899 1.00 56.25 95 ARG A CA 1
ATOM 710 C C . ARG A 1 95 ? -11.009 15.524 -5.804 1.00 56.25 95 ARG A C 1
ATOM 712 O O . ARG A 1 95 ? -12.219 15.735 -5.831 1.00 56.25 95 ARG A O 1
ATOM 719 N N . ARG A 1 96 ? -10.150 16.190 -6.585 1.00 51.62 96 ARG A N 1
ATOM 720 C CA . ARG A 1 96 ? -10.601 17.031 -7.702 1.00 51.62 96 ARG A CA 1
ATOM 721 C C . ARG A 1 96 ? -11.370 16.143 -8.682 1.00 51.62 96 ARG A C 1
ATOM 723 O O . ARG A 1 96 ? -10.766 15.394 -9.448 1.00 51.62 96 ARG A O 1
ATOM 730 N N . ARG A 1 97 ? -12.705 16.227 -8.681 1.00 43.81 97 ARG A N 1
ATOM 731 C CA . ARG A 1 97 ? -13.491 15.824 -9.851 1.00 43.81 97 ARG A CA 1
ATOM 732 C C . ARG A 1 97 ? -13.103 16.790 -10.961 1.00 43.81 97 ARG A C 1
ATOM 734 O O . ARG A 1 97 ? -13.386 17.981 -10.872 1.00 43.81 97 ARG A O 1
ATOM 741 N N . ARG A 1 98 ? -12.414 16.292 -11.987 1.00 43.03 98 ARG A N 1
ATOM 742 C CA . ARG A 1 98 ? -12.276 17.014 -13.250 1.00 43.03 98 ARG A CA 1
ATOM 743 C C . ARG A 1 98 ? -13.677 17.051 -13.862 1.00 43.03 98 ARG A C 1
ATOM 745 O O . ARG A 1 98 ? -14.075 16.109 -14.534 1.00 43.03 98 ARG A O 1
ATOM 752 N N . LEU A 1 99 ? -14.453 18.082 -13.537 1.00 39.34 99 LEU A N 1
ATOM 753 C CA . LEU A 1 99 ? -15.652 18.414 -14.294 1.00 39.34 99 LEU A CA 1
ATOM 754 C C . LEU A 1 99 ? -15.153 18.811 -15.684 1.00 39.34 99 LEU A C 1
ATOM 756 O O . LEU A 1 99 ? -14.517 19.852 -15.840 1.00 39.34 99 LEU A O 1
ATOM 760 N N . SER A 1 100 ? -15.339 17.942 -16.676 1.00 43.56 100 SER A N 1
ATOM 761 C CA . SER A 1 100 ? -15.204 18.348 -18.069 1.00 43.56 100 SER A CA 1
ATOM 762 C C . SER A 1 100 ? -16.372 19.282 -18.360 1.00 43.56 100 SER A C 1
ATOM 764 O O . SER A 1 100 ? -17.487 18.826 -18.606 1.00 43.56 100 SER A O 1
ATOM 766 N N . ALA A 1 101 ? -16.141 20.589 -18.275 1.00 39.44 101 ALA A N 1
ATOM 767 C CA . ALA A 1 101 ? -17.030 21.538 -18.913 1.00 39.44 101 ALA A CA 1
ATOM 768 C C . ALA A 1 101 ? -16.905 21.296 -20.422 1.00 39.44 101 ALA A C 1
ATOM 770 O O . ALA A 1 101 ? -15.891 21.630 -21.032 1.00 39.44 101 ALA A O 1
ATOM 771 N N . SER A 1 102 ? -17.901 20.641 -21.017 1.00 43.53 102 SER A N 1
ATOM 772 C CA . SER A 1 102 ? -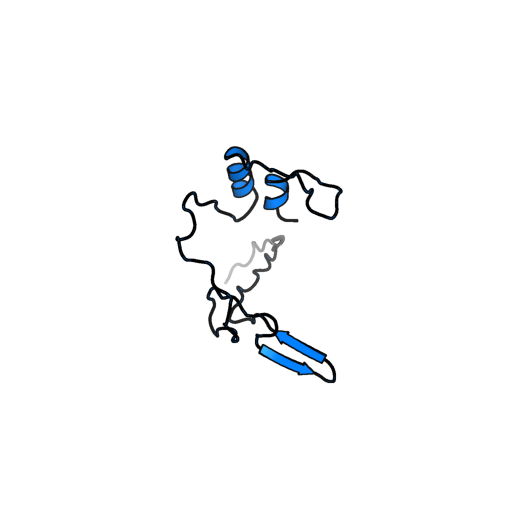18.142 20.754 -22.448 1.00 43.53 102 SER A CA 1
ATOM 773 C C . SER A 1 102 ? -18.614 22.185 -22.684 1.00 43.53 102 SER A C 1
ATOM 775 O O . SER A 1 102 ? -19.801 22.484 -22.559 1.00 43.53 102 SER A O 1
ATOM 777 N N . THR A 1 103 ? -17.677 23.098 -22.928 1.00 44.06 103 THR A N 1
ATOM 778 C CA . THR A 1 103 ? -17.984 24.490 -23.262 1.00 44.06 103 THR A CA 1
ATOM 779 C C . THR A 1 103 ? -18.518 24.540 -24.692 1.00 44.06 103 THR A C 1
ATOM 781 O O . THR A 1 103 ? -17.810 24.869 -25.635 1.00 44.06 103 THR A O 1
ATOM 784 N N . GLY A 1 104 ? -19.778 24.149 -24.854 1.00 45.59 104 GLY A N 1
ATOM 785 C CA . GLY A 1 104 ? -20.609 24.486 -25.999 1.00 45.59 104 GLY A CA 1
ATOM 786 C C . GLY A 1 104 ? -21.617 25.535 -25.556 1.00 45.59 104 GLY A C 1
ATOM 787 O O . GLY A 1 104 ? -22.760 25.197 -25.290 1.00 45.59 104 GLY A O 1
ATOM 788 N N . CYS A 1 105 ? -21.177 26.783 -25.395 1.00 34.06 105 CYS A N 1
ATOM 789 C CA . CYS A 1 105 ? -22.066 27.944 -25.401 1.00 34.06 105 CYS A CA 1
ATOM 790 C C . CYS A 1 105 ? -21.224 29.209 -25.596 1.00 34.06 105 CYS A C 1
ATOM 792 O O . CYS A 1 105 ? -20.483 29.618 -24.704 1.00 34.06 105 CYS A O 1
ATOM 794 N N . SER A 1 106 ? -21.305 29.778 -26.796 1.00 42.91 106 SER A N 1
ATOM 795 C CA . SER A 1 106 ? -20.757 31.087 -27.149 1.00 42.91 106 SER A CA 1
ATOM 796 C C . SER A 1 106 ? -21.794 32.164 -26.821 1.00 42.91 106 SER A C 1
ATOM 798 O O . SER A 1 106 ? -22.922 32.038 -27.298 1.00 42.91 106 SER A O 1
ATOM 800 N N . PRO A 1 107 ? -21.451 33.223 -26.067 1.00 40.66 107 PRO A N 1
ATOM 801 C CA . PRO A 1 107 ? -22.275 34.417 -25.986 1.00 40.66 107 PRO A CA 1
ATOM 802 C C . PRO A 1 107 ? -21.495 35.628 -26.519 1.00 40.66 107 PRO A C 1
ATOM 804 O O . PRO A 1 107 ? -21.033 36.476 -25.760 1.00 40.66 107 PRO A O 1
ATOM 807 N N . SER A 1 108 ? -21.347 35.728 -27.842 1.00 41.97 108 SER A N 1
ATOM 808 C CA . SER A 1 108 ? -21.026 37.002 -28.499 1.00 41.97 108 SER A CA 1
ATOM 809 C C . SER A 1 108 ? -22.320 37.742 -28.822 1.00 41.97 108 SER A C 1
ATOM 811 O O . SER A 1 108 ? -22.802 37.660 -29.944 1.00 41.97 108 SER A O 1
ATOM 813 N N . SER A 1 109 ? -22.871 38.454 -27.838 1.00 46.09 109 SER A N 1
ATOM 814 C CA . SER A 1 109 ? -23.658 39.683 -28.040 1.00 46.09 109 SER A CA 1
ATOM 815 C C . SER A 1 109 ? -24.155 40.204 -26.692 1.00 46.09 109 SER A C 1
ATOM 817 O O . SER A 1 109 ? -25.123 39.680 -26.151 1.00 46.09 109 SER A O 1
ATOM 819 N N . MET A 1 110 ? -23.524 41.246 -26.154 1.00 34.59 110 MET A N 1
ATOM 820 C CA . MET A 1 110 ? -24.192 42.184 -25.245 1.00 34.59 110 MET A CA 1
ATOM 821 C C . MET A 1 110 ? -23.397 43.491 -25.227 1.00 34.59 110 MET A C 1
ATOM 823 O O . MET A 1 110 ? -22.397 43.639 -24.527 1.00 34.59 110 MET A O 1
ATOM 827 N N . SER A 1 111 ? -23.826 44.412 -26.087 1.00 38.44 111 SER A N 1
ATOM 828 C CA . SER A 1 111 ? -23.500 45.833 -26.038 1.00 38.44 111 SER A CA 1
ATOM 829 C C . SER A 1 111 ? -24.208 46.472 -24.845 1.00 38.44 111 SER A C 1
ATOM 831 O O . SER A 1 111 ? -25.399 46.237 -24.648 1.00 38.44 111 SER A O 1
ATOM 833 N N . TRP A 1 112 ? -23.485 47.293 -24.089 1.00 33.50 112 TRP A N 1
ATOM 834 C CA . TRP A 1 112 ? -24.044 48.156 -23.054 1.00 33.50 112 TRP A CA 1
ATOM 835 C C . TRP A 1 112 ? -24.192 49.570 -23.627 1.00 33.50 112 TRP A C 1
ATOM 837 O O . TRP A 1 112 ? -23.211 50.140 -24.105 1.00 33.50 112 TRP A O 1
ATOM 847 N N . THR A 1 113 ? -25.413 50.097 -23.592 1.00 51.75 113 THR A N 1
ATOM 848 C CA . THR A 1 113 ? -25.715 51.537 -23.547 1.00 51.75 113 THR A CA 1
ATOM 849 C C . THR A 1 113 ? -26.238 51.852 -22.164 1.00 51.75 113 THR A C 1
ATOM 851 O O . THR A 1 113 ? -27.055 51.029 -21.688 1.00 51.75 113 THR A O 1
#